Protein AF-A0A7S3U7L0-F1 (afdb_monomer_lite)

Foldseek 3Di:
DDDDDDDLDDDPVNLVLLQVVCVVVDPPPLVVSLVCQCPDPVCVVVVSSNPDDSVNSNVSNVVSVVVVVVVVVVVVVVVVVVVVVCVVVVVPDPDPPDDDDDDDDDDDD

Organism: NCBI:txid141414

InterPro domains:
  IPR009057 Homedomain-like superfamily [SSF46689] (4-80)
  IPR015195 SLIDE domain [PF09111] (6-71)

pLDDT: mean 83.86, std 19.61, range [44.56, 98.62]

Secondary structure (DSSP, 8-state):
---S---S---HHHHHHHHHHHHHH-TT-HHHHHHHHHH-GGGTT-HHHHT--HHHHHHHHHHHHHHHHHHHHHHHHHHHHHHHHHHHHHTT------PPPP-------

Sequence (109 aa):
GHGAGRGRQYSEENDRFLVCMTNQIGYDRWDELREEVRASWLFRFDWWFRTRTALELQRRVEFLSKLVEKEIDEQEATDEAESRKRRQSGAGRQTPSGRPPNAKRQRRQ

Radius of gyration: 30.44 Å; chains: 1; bounding box: 78×49×79 Å

Structure (mmCIF, N/CA/C/O backbone):
data_AF-A0A7S3U7L0-F1
#
_entry.id   AF-A0A7S3U7L0-F1
#
loop_
_atom_site.group_PDB
_atom_site.id
_atom_site.type_symbol
_atom_site.label_atom_id
_atom_site.label_alt_id
_atom_site.label_comp_id
_atom_site.label_asym_id
_atom_site.label_entity_id
_atom_site.label_seq_id
_atom_site.pdbx_PDB_ins_code
_atom_site.Cartn_x
_atom_site.Cartn_y
_atom_site.Cartn_z
_atom_site.occupancy
_atom_site.B_iso_or_equiv
_atom_site.auth_seq_id
_atom_site.auth_comp_id
_atom_site.auth_asym_id
_atom_site.auth_atom_id
_atom_site.pdbx_PDB_model_num
ATOM 1 N N . GLY A 1 1 ? 23.300 13.909 11.714 1.00 49.28 1 GLY A N 1
ATOM 2 C CA . GLY A 1 1 ? 23.649 12.495 11.515 1.00 49.28 1 GLY A CA 1
ATOM 3 C C . GLY A 1 1 ? 22.409 11.713 11.168 1.00 49.28 1 GLY A C 1
ATOM 4 O O . GLY A 1 1 ? 21.494 11.750 11.967 1.00 49.28 1 GLY A O 1
ATOM 5 N N . HIS A 1 2 ? 22.384 11.033 10.021 1.00 47.31 2 HIS A N 1
ATOM 6 C CA . HIS A 1 2 ? 21.398 10.010 9.649 1.00 47.31 2 HIS A CA 1
ATOM 7 C C . HIS A 1 2 ? 22.161 8.909 8.909 1.00 47.31 2 HIS A C 1
ATOM 9 O O . HIS A 1 2 ? 22.379 8.984 7.706 1.00 47.31 2 HIS A O 1
ATOM 15 N N . GLY A 1 3 ? 22.657 7.933 9.657 1.00 46.75 3 GLY A N 1
ATOM 16 C CA . GLY A 1 3 ? 23.417 6.822 9.106 1.00 46.75 3 GLY A CA 1
ATOM 17 C C . GLY A 1 3 ? 23.435 5.679 10.101 1.00 46.75 3 GLY A C 1
ATOM 18 O O . GLY A 1 3 ? 24.312 5.653 10.951 1.00 46.75 3 GLY A O 1
ATOM 19 N N . ALA A 1 4 ? 22.427 4.803 10.020 1.00 44.59 4 ALA A N 1
ATOM 20 C CA . ALA A 1 4 ? 22.466 3.403 10.458 1.00 44.59 4 ALA A CA 1
ATOM 21 C C . ALA A 1 4 ? 21.085 2.731 10.266 1.00 44.59 4 ALA A C 1
ATOM 23 O O . ALA A 1 4 ? 20.150 2.976 11.020 1.00 44.59 4 ALA A O 1
ATOM 24 N N . GLY A 1 5 ? 20.974 1.846 9.269 1.00 48.56 5 GLY A N 1
ATOM 25 C CA . GLY A 1 5 ? 20.437 0.500 9.508 1.00 48.56 5 GLY A CA 1
ATOM 26 C C . GLY A 1 5 ? 18.932 0.266 9.704 1.00 48.56 5 GLY A C 1
ATOM 27 O O . GLY A 1 5 ? 18.584 -0.549 10.551 1.00 48.56 5 GLY A O 1
ATOM 28 N N . ARG A 1 6 ? 18.036 0.836 8.888 1.00 58.00 6 ARG A N 1
ATOM 29 C CA . ARG A 1 6 ? 16.757 0.149 8.597 1.00 58.00 6 ARG A CA 1
ATOM 30 C C . ARG A 1 6 ? 16.805 -0.330 7.154 1.00 58.00 6 ARG A C 1
ATOM 32 O O . ARG A 1 6 ? 17.075 0.465 6.260 1.00 58.00 6 ARG A O 1
ATOM 39 N N . GLY A 1 7 ? 16.689 -1.642 6.956 1.00 58.44 7 GLY A N 1
ATOM 40 C CA . GLY A 1 7 ? 16.829 -2.282 5.650 1.00 58.44 7 GLY A CA 1
ATOM 41 C C . GLY A 1 7 ? 15.871 -1.711 4.605 1.00 58.44 7 GLY A C 1
ATOM 42 O O . GLY A 1 7 ? 14.941 -0.974 4.922 1.00 58.44 7 GLY A O 1
ATOM 43 N N . ARG A 1 8 ? 16.104 -2.066 3.340 1.00 74.12 8 ARG A N 1
ATOM 44 C CA . ARG A 1 8 ? 15.193 -1.732 2.242 1.00 74.12 8 ARG A CA 1
ATOM 45 C C . ARG A 1 8 ? 13.825 -2.365 2.520 1.00 74.12 8 ARG A C 1
ATOM 47 O O . ARG A 1 8 ? 13.695 -3.585 2.444 1.00 74.12 8 ARG A O 1
ATOM 54 N N . GLN A 1 9 ? 12.854 -1.542 2.895 1.00 87.31 9 GLN A N 1
ATOM 55 C CA . GLN A 1 9 ? 11.501 -1.935 3.280 1.00 87.31 9 GLN A CA 1
ATOM 56 C C . GLN A 1 9 ? 10.498 -0.949 2.683 1.00 87.31 9 GLN A C 1
ATOM 58 O O . GLN A 1 9 ? 10.869 0.180 2.358 1.00 87.31 9 GLN A O 1
ATOM 63 N N . TYR A 1 10 ? 9.235 -1.364 2.576 1.00 95.00 10 TYR A N 1
ATOM 64 C CA . TYR A 1 10 ? 8.156 -0.462 2.184 1.00 95.00 10 TYR A CA 1
ATOM 65 C C . TYR A 1 10 ? 8.014 0.643 3.237 1.00 95.00 10 TYR A C 1
ATOM 67 O O . TYR A 1 10 ? 7.902 0.368 4.433 1.00 95.00 10 TYR A O 1
ATOM 75 N N . SER A 1 11 ? 8.087 1.891 2.787 1.00 95.12 11 SER A N 1
ATOM 76 C CA . SER A 1 11 ? 7.744 3.061 3.588 1.00 95.12 11 SER A CA 1
ATOM 77 C C . SER A 1 11 ? 6.230 3.253 3.624 1.00 95.12 11 SER A C 1
ATOM 79 O O . SER A 1 11 ? 5.509 2.743 2.766 1.00 95.12 11 SER A O 1
ATOM 81 N N . GLU A 1 12 ? 5.745 4.064 4.562 1.00 95.50 12 GLU A N 1
ATOM 82 C CA . GLU A 1 12 ? 4.330 4.447 4.593 1.00 95.50 12 GLU A CA 1
ATOM 83 C C . GLU A 1 12 ? 3.871 5.104 3.286 1.00 95.50 12 GLU A C 1
ATOM 85 O O . GLU A 1 12 ? 2.725 4.951 2.879 1.00 95.50 12 GLU A O 1
ATOM 90 N N . GLU A 1 13 ? 4.754 5.844 2.610 1.00 96.44 13 GLU A N 1
ATOM 91 C CA . GLU A 1 13 ? 4.430 6.467 1.329 1.00 96.44 13 GLU A CA 1
ATOM 92 C C . GLU A 1 13 ? 4.248 5.425 0.222 1.00 96.44 13 GLU A C 1
ATOM 94 O O . GLU A 1 13 ? 3.319 5.541 -0.579 1.00 96.44 13 GLU A O 1
ATOM 99 N N . ASN A 1 14 ? 5.070 4.370 0.224 1.00 97.31 14 ASN A N 1
ATOM 100 C CA . ASN A 1 14 ? 4.869 3.238 -0.672 1.00 97.31 14 ASN A CA 1
ATOM 101 C C . ASN A 1 14 ? 3.530 2.545 -0.372 1.00 97.31 14 ASN A C 1
ATOM 103 O O . ASN A 1 14 ? 2.756 2.303 -1.292 1.00 97.31 14 ASN A O 1
ATOM 107 N N . ASP A 1 15 ? 3.235 2.267 0.899 1.00 97.81 15 ASP A N 1
ATOM 108 C CA . ASP A 1 15 ? 2.015 1.558 1.303 1.00 97.81 15 ASP A CA 1
ATOM 109 C C . ASP A 1 15 ? 0.744 2.345 0.948 1.00 97.81 15 ASP A C 1
ATOM 111 O O . ASP A 1 15 ? -0.179 1.787 0.349 1.00 97.81 15 ASP A O 1
ATOM 115 N N . ARG A 1 16 ? 0.721 3.658 1.227 1.00 97.75 16 ARG A N 1
ATOM 116 C CA . ARG A 1 16 ? -0.383 4.552 0.838 1.00 97.75 16 ARG A CA 1
ATOM 117 C C . ARG A 1 16 ? -0.622 4.519 -0.667 1.00 97.75 16 ARG A C 1
ATOM 119 O O . ARG A 1 16 ? -1.765 4.405 -1.104 1.00 97.75 16 ARG A O 1
ATOM 126 N N . PHE A 1 17 ? 0.447 4.598 -1.458 1.00 98.25 17 PHE A N 1
ATOM 127 C CA . PHE A 1 17 ? 0.328 4.529 -2.909 1.00 98.25 17 PHE A CA 1
ATOM 128 C C . PHE A 1 17 ? -0.240 3.186 -3.369 1.00 98.25 17 PHE A C 1
ATOM 130 O O . PHE A 1 17 ? -1.147 3.177 -4.193 1.00 98.25 17 PHE A O 1
ATOM 137 N N . LEU A 1 18 ? 0.245 2.063 -2.829 1.00 98.25 18 LEU A N 1
ATOM 138 C CA . LEU A 1 18 ? -0.219 0.734 -3.233 1.00 98.25 18 LEU A CA 1
ATOM 139 C C . LEU A 1 18 ? -1.711 0.531 -2.958 1.00 98.25 18 LEU A C 1
ATOM 141 O O . LEU A 1 18 ? -2.420 0.054 -3.843 1.00 98.25 18 LEU A O 1
ATOM 145 N N . VAL A 1 19 ? -2.200 0.914 -1.776 1.00 97.69 19 VAL A N 1
ATOM 146 C CA . VAL A 1 19 ? -3.623 0.776 -1.422 1.00 97.69 19 VAL A CA 1
ATOM 147 C C . VAL A 1 19 ? -4.492 1.670 -2.307 1.00 97.69 19 VAL A C 1
ATOM 149 O O . VAL A 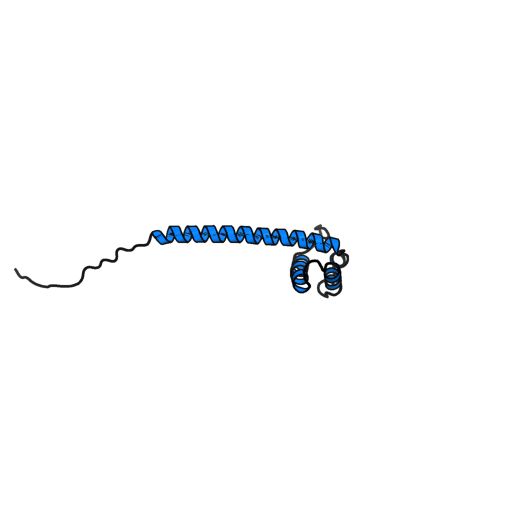1 19 ? -5.436 1.186 -2.934 1.00 97.69 19 VAL A O 1
ATOM 152 N N . CYS A 1 20 ? -4.148 2.956 -2.421 1.00 97.75 20 CYS A N 1
ATOM 153 C CA . CYS A 1 20 ? -4.919 3.905 -3.223 1.00 97.75 20 CYS A CA 1
ATOM 154 C C . CYS A 1 20 ? -4.928 3.532 -4.708 1.00 97.75 20 CYS A C 1
ATOM 156 O O . CYS A 1 20 ? -5.986 3.538 -5.336 1.00 97.75 20 CYS A O 1
ATOM 158 N N . MET A 1 21 ? -3.766 3.181 -5.266 1.00 98.38 21 MET A N 1
ATOM 159 C CA . MET A 1 21 ? -3.649 2.855 -6.683 1.00 98.38 21 MET A CA 1
ATOM 160 C C . MET A 1 21 ? -4.360 1.544 -7.012 1.00 98.38 21 MET A C 1
ATOM 162 O O . MET A 1 21 ? -5.082 1.499 -8.000 1.00 98.38 21 MET A O 1
ATOM 166 N N . THR A 1 22 ? -4.254 0.513 -6.162 1.00 98.25 22 THR A N 1
ATOM 167 C CA . THR A 1 22 ? -5.004 -0.746 -6.354 1.00 98.25 22 THR A CA 1
ATOM 168 C C . THR A 1 22 ? -6.512 -0.493 -6.382 1.00 98.25 22 THR A C 1
ATOM 170 O O . THR A 1 22 ? -7.209 -1.028 -7.240 1.00 98.25 22 THR A O 1
ATOM 173 N N . ASN A 1 23 ? -7.024 0.363 -5.491 1.00 97.19 23 ASN A N 1
ATOM 174 C CA . ASN A 1 23 ? -8.438 0.743 -5.496 1.00 97.19 23 ASN A CA 1
ATOM 175 C C . ASN A 1 23 ? -8.834 1.528 -6.760 1.00 97.19 23 ASN A C 1
ATOM 177 O O . ASN A 1 23 ? -9.935 1.356 -7.272 1.00 97.19 23 ASN A O 1
ATOM 181 N N . GLN A 1 24 ? -7.942 2.379 -7.271 1.00 97.69 24 GLN A N 1
ATOM 182 C CA . GLN A 1 24 ? -8.192 3.175 -8.470 1.00 97.69 24 GLN A CA 1
ATOM 183 C C . GLN A 1 24 ? -8.224 2.325 -9.746 1.00 97.69 24 GLN A C 1
ATOM 185 O O . GLN A 1 24 ? -9.109 2.512 -10.579 1.00 97.69 24 GLN A O 1
ATOM 190 N N . ILE A 1 25 ? -7.260 1.419 -9.921 1.00 98.00 25 ILE A N 1
ATOM 191 C CA . ILE A 1 25 ? -7.158 0.607 -11.138 1.00 98.00 25 ILE A CA 1
ATOM 192 C C . ILE A 1 25 ? -8.065 -0.629 -11.106 1.00 98.00 25 ILE A C 1
ATOM 194 O O . ILE A 1 25 ? -8.463 -1.114 -12.165 1.00 98.00 25 ILE A O 1
ATOM 198 N N . GLY A 1 26 ? -8.402 -1.121 -9.912 1.00 97.12 26 GLY A N 1
ATOM 199 C CA . GLY A 1 26 ? -9.156 -2.348 -9.682 1.00 97.12 26 GLY A CA 1
ATOM 200 C C . GLY A 1 26 ? -8.284 -3.489 -9.151 1.00 97.12 26 GLY A C 1
ATOM 201 O O . GLY A 1 26 ? -7.097 -3.603 -9.463 1.00 97.12 26 GLY A O 1
ATOM 202 N N . TYR A 1 27 ? -8.894 -4.354 -8.340 1.00 95.44 27 TYR A N 1
ATOM 203 C 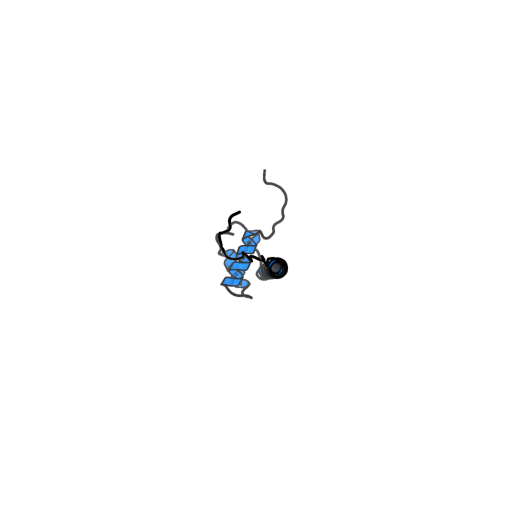CA . TYR A 1 27 ? -8.223 -5.517 -7.759 1.00 95.44 27 TYR A CA 1
ATOM 204 C C . TYR A 1 27 ? -7.748 -6.503 -8.842 1.00 95.44 27 TYR A C 1
ATOM 206 O O . TYR A 1 27 ? -8.321 -6.571 -9.927 1.00 95.44 27 TYR A O 1
ATOM 214 N N . ASP A 1 28 ? -6.706 -7.274 -8.531 1.00 96.94 28 ASP A N 1
ATOM 215 C CA . ASP A 1 28 ? -6.077 -8.276 -9.408 1.00 96.94 28 ASP A CA 1
ATOM 216 C C . ASP A 1 28 ? -5.329 -7.732 -10.646 1.00 96.94 28 ASP A C 1
ATOM 218 O O . ASP A 1 28 ? -4.833 -8.482 -11.484 1.00 96.94 28 ASP A O 1
ATOM 222 N N . ARG A 1 29 ? -5.160 -6.408 -10.755 1.00 98.06 29 ARG A N 1
ATOM 223 C CA . ARG A 1 29 ? -4.417 -5.754 -11.851 1.00 98.06 29 ARG A CA 1
ATOM 224 C C . ARG A 1 29 ? -2.956 -5.469 -11.485 1.00 98.06 29 ARG A C 1
ATOM 226 O O . ARG A 1 29 ? -2.462 -4.352 -11.616 1.00 98.06 29 ARG A O 1
ATOM 233 N N . TRP A 1 30 ? -2.244 -6.488 -11.008 1.00 98.31 30 TRP A N 1
ATOM 234 C CA . TRP A 1 30 ? -0.907 -6.339 -10.407 1.00 98.31 30 TRP A CA 1
ATOM 235 C C . TRP A 1 30 ? 0.188 -5.889 -11.380 1.00 98.31 30 TRP A C 1
ATOM 237 O O . TRP A 1 30 ? 1.101 -5.159 -10.986 1.00 98.31 30 TRP A O 1
ATOM 247 N N . ASP A 1 31 ? 0.113 -6.310 -12.644 1.00 98.31 31 ASP A N 1
ATOM 248 C CA . ASP A 1 31 ? 1.061 -5.859 -13.667 1.00 98.31 31 ASP A CA 1
ATOM 249 C C . ASP A 1 31 ? 0.884 -4.372 -13.978 1.00 98.31 31 ASP A C 1
ATOM 251 O O . ASP A 1 31 ? 1.872 -3.653 -14.098 1.00 98.31 31 ASP A O 1
ATOM 255 N N . GLU A 1 32 ? -0.354 -3.878 -14.021 1.00 98.50 32 GLU A N 1
ATOM 256 C CA . GLU A 1 32 ? -0.596 -2.448 -14.204 1.00 98.50 32 GLU A CA 1
ATOM 257 C C . GLU A 1 32 ? -0.191 -1.651 -12.957 1.00 98.50 32 GLU A C 1
ATOM 259 O O . GLU A 1 32 ? 0.481 -0.632 -13.088 1.00 98.50 32 GLU A O 1
ATOM 264 N N . LEU A 1 33 ? -0.472 -2.153 -11.746 1.00 98.62 33 LEU A N 1
ATOM 265 C CA . LEU A 1 33 ? 0.012 -1.537 -10.503 1.00 98.62 33 LEU A CA 1
ATOM 266 C C . LEU A 1 33 ? 1.534 -1.343 -10.521 1.00 98.62 33 LEU A C 1
ATOM 268 O O . LEU A 1 33 ? 2.055 -0.311 -10.093 1.00 98.62 33 LEU A O 1
ATOM 272 N N . ARG A 1 34 ? 2.265 -2.341 -11.024 1.00 98.38 34 ARG A N 1
ATOM 273 C CA . ARG A 1 34 ? 3.720 -2.278 -11.167 1.00 98.38 34 ARG A CA 1
ATOM 274 C C . ARG A 1 34 ? 4.153 -1.206 -12.169 1.00 98.38 34 ARG A C 1
ATOM 276 O O . ARG A 1 34 ? 5.152 -0.528 -11.918 1.00 98.38 34 ARG A O 1
ATOM 283 N N . GLU A 1 35 ? 3.445 -1.052 -13.282 1.00 98.31 35 GLU A N 1
ATOM 284 C CA . GLU A 1 35 ? 3.736 0.010 -14.248 1.00 98.31 35 GLU A CA 1
ATOM 285 C C . GLU A 1 35 ? 3.437 1.402 -13.670 1.00 98.31 35 GLU A C 1
ATOM 287 O O . GLU A 1 35 ? 4.271 2.298 -13.803 1.00 98.31 35 GLU A O 1
ATOM 292 N N . GLU A 1 36 ? 2.362 1.564 -12.896 1.00 98.38 36 GLU A N 1
ATOM 293 C CA . GLU A 1 36 ? 2.062 2.809 -12.170 1.00 98.38 36 GLU A CA 1
ATOM 294 C C . GLU A 1 36 ? 3.161 3.175 -11.155 1.00 98.38 36 GLU A C 1
ATOM 296 O O . GLU A 1 36 ? 3.613 4.324 -11.090 1.00 98.38 36 GLU A O 1
ATOM 301 N N . VAL A 1 37 ? 3.689 2.192 -10.413 1.00 97.88 37 VAL A N 1
ATOM 302 C CA . VAL A 1 37 ? 4.847 2.394 -9.518 1.00 97.88 37 VAL A CA 1
ATOM 303 C C . VAL A 1 37 ? 6.070 2.912 -10.289 1.00 97.88 37 VAL A C 1
ATOM 305 O O . VAL A 1 37 ? 6.810 3.769 -9.796 1.00 97.88 37 VAL A O 1
ATOM 308 N N . ARG A 1 38 ? 6.305 2.411 -11.507 1.00 97.06 38 ARG A N 1
ATOM 309 C CA . ARG A 1 38 ? 7.444 2.805 -12.354 1.00 97.06 38 ARG A CA 1
ATOM 310 C C . ARG A 1 38 ? 7.253 4.164 -13.016 1.00 97.06 38 ARG A C 1
ATOM 312 O O . ARG A 1 38 ? 8.244 4.886 -13.185 1.00 97.06 38 ARG A O 1
ATOM 319 N N . ALA A 1 39 ? 6.024 4.502 -13.387 1.00 97.31 39 ALA A N 1
ATOM 320 C CA . ALA A 1 39 ? 5.672 5.768 -14.015 1.00 97.31 39 ALA A CA 1
ATOM 321 C C . ALA A 1 39 ? 5.643 6.928 -13.006 1.00 97.31 39 ALA A C 1
ATOM 323 O O . ALA A 1 39 ? 5.970 8.063 -13.354 1.00 97.31 39 ALA A O 1
ATOM 324 N N . 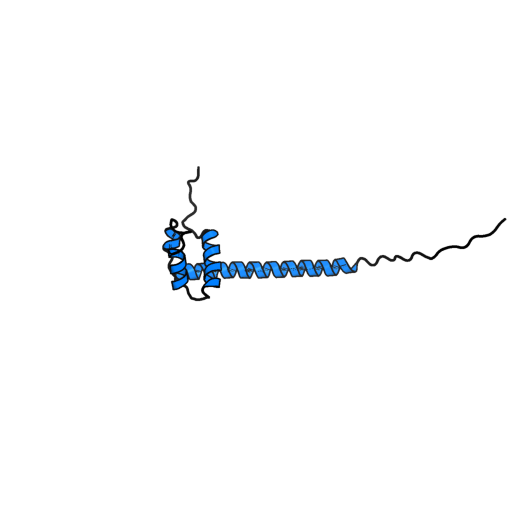SER A 1 40 ? 5.313 6.648 -11.742 1.00 96.06 40 SER A N 1
ATOM 325 C CA . SER A 1 40 ? 5.189 7.669 -10.703 1.00 96.06 40 SER A CA 1
ATOM 326 C C . SER A 1 40 ? 6.502 8.415 -10.427 1.00 96.06 40 SER A C 1
ATOM 328 O O . SER A 1 40 ? 7.527 7.842 -10.036 1.00 96.06 40 SER A O 1
ATOM 330 N N . TRP A 1 41 ? 6.450 9.744 -10.556 1.00 95.06 41 TRP A N 1
ATOM 331 C CA . TRP A 1 41 ? 7.568 10.641 -10.250 1.00 95.06 41 TRP A CA 1
ATOM 332 C C . TRP A 1 41 ? 7.943 10.658 -8.760 1.00 95.06 41 TRP A C 1
ATOM 334 O O . TRP A 1 41 ? 9.078 11.008 -8.413 1.00 95.06 41 TRP A O 1
ATOM 344 N N . LEU A 1 42 ? 7.009 10.259 -7.888 1.00 95.00 42 LEU A N 1
ATOM 345 C CA . LEU A 1 42 ? 7.209 10.178 -6.441 1.00 95.00 42 LEU A CA 1
ATOM 346 C C . LEU A 1 42 ? 8.338 9.203 -6.093 1.00 95.00 42 LEU A C 1
ATOM 348 O O . LEU A 1 42 ? 9.181 9.489 -5.249 1.00 95.00 42 LEU A O 1
ATOM 352 N N . PHE A 1 43 ? 8.424 8.100 -6.838 1.00 95.38 43 PHE A N 1
ATOM 353 C CA . PHE A 1 43 ? 9.365 7.015 -6.577 1.00 95.38 43 PHE A CA 1
ATOM 354 C C . PHE A 1 43 ? 10.566 7.011 -7.519 1.00 95.38 43 PHE A C 1
ATOM 356 O O . PHE A 1 43 ? 11.298 6.028 -7.567 1.00 95.38 43 PHE A O 1
ATOM 363 N N . ARG A 1 44 ? 10.817 8.091 -8.276 1.00 93.69 44 ARG A N 1
ATOM 364 C CA . ARG A 1 44 ? 11.883 8.136 -9.302 1.00 93.69 44 ARG A CA 1
ATOM 365 C C . ARG A 1 44 ? 13.284 7.795 -8.773 1.00 93.69 44 ARG A C 1
ATOM 367 O O . ARG A 1 44 ? 14.113 7.301 -9.528 1.00 93.69 44 ARG A O 1
ATOM 374 N N . PHE A 1 45 ? 13.542 8.069 -7.493 1.00 93.75 45 PHE A N 1
ATOM 375 C CA . PHE A 1 45 ? 14.816 7.787 -6.824 1.00 93.75 45 PHE A CA 1
ATOM 376 C C . PHE A 1 45 ? 14.744 6.589 -5.871 1.00 93.75 45 PHE A C 1
ATOM 378 O O . PHE A 1 45 ? 15.775 6.142 -5.371 1.00 93.75 45 PHE A O 1
ATOM 385 N N . ASP A 1 46 ? 13.550 6.041 -5.646 1.00 93.62 46 ASP A N 1
ATOM 386 C CA . ASP A 1 46 ? 13.351 4.832 -4.853 1.00 93.62 46 ASP A CA 1
ATOM 387 C C . ASP A 1 46 ? 13.520 3.595 -5.745 1.00 93.62 46 ASP A C 1
ATOM 389 O O . ASP A 1 46 ? 12.572 2.924 -6.161 1.00 93.62 46 ASP A O 1
ATOM 393 N N . TRP A 1 47 ? 14.777 3.301 -6.080 1.00 92.19 47 TRP A N 1
ATOM 394 C CA . TRP A 1 47 ? 15.127 2.157 -6.923 1.00 92.19 47 TRP A CA 1
ATOM 395 C C . TRP A 1 47 ? 14.658 0.822 -6.341 1.00 92.19 47 TRP A C 1
ATOM 397 O O . TRP A 1 47 ? 14.332 -0.099 -7.089 1.00 92.19 47 TRP A O 1
ATOM 407 N N . TRP A 1 48 ? 14.603 0.692 -5.015 1.00 93.94 48 TRP A N 1
ATOM 408 C CA . TRP A 1 48 ? 14.157 -0.550 -4.396 1.00 93.94 48 TRP A CA 1
ATOM 409 C C . TRP A 1 48 ? 12.667 -0.792 -4.639 1.00 93.94 48 TRP A C 1
ATOM 411 O O . TRP A 1 48 ? 12.291 -1.890 -5.062 1.00 93.94 48 TRP A O 1
ATOM 421 N N . PHE A 1 49 ? 11.837 0.234 -4.460 1.00 95.94 49 PHE A N 1
ATOM 422 C CA . PHE A 1 49 ? 10.409 0.133 -4.736 1.00 95.94 49 PHE A CA 1
ATOM 423 C C . PHE A 1 49 ? 10.125 -0.047 -6.236 1.00 95.94 49 PHE A C 1
ATOM 425 O O . PHE A 1 49 ? 9.343 -0.915 -6.620 1.00 95.94 49 PHE A O 1
ATOM 432 N N . ARG A 1 50 ? 10.862 0.652 -7.114 1.00 94.75 50 ARG A N 1
ATOM 433 C CA . ARG A 1 50 ? 10.744 0.500 -8.583 1.00 94.75 50 ARG A CA 1
ATOM 434 C C . ARG A 1 50 ? 11.094 -0.901 -9.107 1.00 94.75 50 ARG A C 1
ATOM 436 O O . ARG A 1 50 ? 10.698 -1.255 -10.219 1.00 94.75 50 ARG A O 1
ATOM 443 N N . THR A 1 51 ? 11.871 -1.682 -8.352 1.00 95.62 51 THR A N 1
ATOM 444 C CA . THR A 1 51 ? 12.281 -3.046 -8.744 1.00 95.62 51 THR A CA 1
ATOM 445 C C . THR A 1 51 ? 11.344 -4.137 -8.241 1.00 95.62 51 THR A C 1
ATOM 447 O O . THR A 1 51 ? 11.565 -5.299 -8.582 1.00 95.62 51 THR A O 1
ATOM 450 N N . ARG A 1 52 ? 10.307 -3.803 -7.460 1.00 97.44 52 ARG A N 1
ATOM 451 C CA . ARG A 1 52 ? 9.324 -4.797 -7.019 1.00 97.44 52 ARG A CA 1
ATOM 452 C C . ARG A 1 52 ? 8.634 -5.442 -8.226 1.00 97.44 52 ARG A C 1
ATOM 454 O O . ARG A 1 52 ? 8.343 -4.803 -9.241 1.00 97.44 52 ARG A O 1
ATOM 461 N N . THR A 1 53 ? 8.410 -6.742 -8.122 1.00 98.25 53 THR A N 1
ATOM 462 C CA . THR A 1 53 ? 7.624 -7.527 -9.079 1.00 98.25 53 THR A CA 1
ATOM 463 C C . THR A 1 53 ? 6.135 -7.424 -8.759 1.00 98.25 53 THR A C 1
ATOM 465 O O . THR A 1 53 ? 5.766 -7.114 -7.628 1.00 98.25 53 THR A O 1
ATOM 468 N N . ALA A 1 54 ? 5.274 -7.729 -9.734 1.00 98.12 54 ALA A N 1
ATOM 469 C CA . ALA A 1 54 ? 3.822 -7.728 -9.543 1.00 98.12 54 ALA A CA 1
ATOM 470 C C . ALA A 1 54 ? 3.400 -8.599 -8.342 1.00 98.12 54 ALA A C 1
ATOM 472 O O . ALA A 1 54 ? 2.650 -8.148 -7.485 1.00 98.12 54 ALA A O 1
ATOM 473 N N . LEU A 1 55 ? 3.989 -9.793 -8.204 1.00 98.25 55 LEU A N 1
ATOM 474 C CA . LEU A 1 55 ? 3.720 -10.708 -7.091 1.00 98.25 55 LEU A CA 1
ATOM 475 C C . LEU A 1 55 ? 4.189 -10.168 -5.727 1.00 98.25 55 LEU A C 1
ATOM 477 O O . LEU A 1 55 ? 3.543 -10.393 -4.706 1.00 98.25 55 LEU A O 1
ATOM 481 N N . GLU A 1 56 ? 5.321 -9.462 -5.669 1.00 97.94 56 GLU A N 1
ATOM 482 C CA . GLU A 1 56 ? 5.781 -8.832 -4.422 1.00 97.94 56 GLU A CA 1
ATOM 483 C C . GLU A 1 56 ? 4.879 -7.668 -4.000 1.00 97.94 56 GLU A C 1
ATOM 485 O O . GLU A 1 56 ? 4.661 -7.478 -2.801 1.00 97.94 56 GLU A O 1
ATOM 490 N N . LEU A 1 57 ? 4.365 -6.903 -4.969 1.00 98.25 57 LEU A N 1
ATOM 491 C CA . LEU A 1 57 ? 3.399 -5.835 -4.722 1.00 98.25 57 LEU A CA 1
ATOM 492 C C . LEU A 1 57 ? 2.054 -6.409 -4.276 1.00 98.25 57 LEU A C 1
ATOM 494 O O . LEU A 1 57 ? 1.528 -5.956 -3.264 1.00 98.25 57 LEU A O 1
ATOM 498 N N . GLN A 1 58 ? 1.562 -7.458 -4.943 1.00 98.44 58 GLN A N 1
ATOM 499 C CA . GLN A 1 58 ? 0.364 -8.199 -4.542 1.00 98.44 58 GLN A CA 1
ATOM 500 C C . GLN A 1 58 ? 0.453 -8.638 -3.076 1.00 98.44 58 GLN A C 1
ATOM 502 O O . GLN A 1 58 ? -0.397 -8.276 -2.270 1.00 98.44 58 GLN A O 1
ATOM 507 N N . ARG A 1 59 ? 1.519 -9.355 -2.694 1.00 98.38 59 ARG A N 1
ATOM 508 C CA . ARG A 1 59 ? 1.705 -9.824 -1.308 1.00 98.38 59 ARG A CA 1
ATOM 509 C C . ARG A 1 59 ? 1.732 -8.677 -0.303 1.00 98.38 59 ARG A C 1
ATOM 511 O O . ARG A 1 59 ? 1.280 -8.837 0.830 1.00 98.38 59 ARG A O 1
ATOM 518 N N . ARG A 1 60 ? 2.297 -7.526 -0.689 1.00 98.12 60 ARG A N 1
ATOM 519 C CA . ARG A 1 60 ? 2.303 -6.341 0.171 1.00 98.12 60 ARG A CA 1
ATOM 520 C C . ARG A 1 60 ? 0.896 -5.778 0.327 1.00 98.12 60 ARG A C 1
ATOM 522 O O . ARG A 1 60 ? 0.506 -5.519 1.457 1.00 98.12 60 ARG A O 1
ATOM 529 N N . VAL A 1 61 ? 0.139 -5.648 -0.761 1.00 98.25 61 VAL A N 1
ATOM 530 C CA . VAL A 1 61 ? -1.262 -5.204 -0.727 1.00 98.25 61 VAL A CA 1
ATOM 531 C C . VAL A 1 61 ? -2.112 -6.149 0.121 1.00 98.25 61 VAL A C 1
ATOM 533 O O . VAL A 1 61 ? -2.798 -5.672 1.010 1.00 98.25 61 VAL A O 1
ATOM 536 N N . GLU A 1 62 ? -1.999 -7.469 -0.046 1.00 98.00 62 GLU A N 1
ATOM 537 C CA . GLU A 1 62 ? -2.726 -8.456 0.774 1.00 98.00 62 GLU A CA 1
ATOM 538 C C . GLU A 1 62 ? -2.418 -8.327 2.273 1.00 98.00 62 GLU A C 1
ATOM 540 O O . GLU A 1 62 ? -3.298 -8.491 3.118 1.00 98.00 62 GLU A O 1
ATOM 545 N N . PHE A 1 63 ? -1.163 -8.036 2.623 1.00 98.06 63 PHE A N 1
ATOM 546 C CA . PHE A 1 63 ? -0.789 -7.754 4.006 1.00 98.06 63 PHE A CA 1
ATOM 547 C C . PHE A 1 63 ? -1.428 -6.453 4.511 1.00 98.06 63 PHE A C 1
ATOM 549 O O . PHE A 1 63 ? -1.959 -6.436 5.619 1.00 98.06 63 PHE A O 1
ATOM 556 N N . LEU A 1 64 ? -1.404 -5.386 3.707 1.00 97.75 64 LEU A N 1
ATOM 557 C CA . LEU A 1 64 ? -2.011 -4.099 4.057 1.00 97.75 64 LEU A CA 1
ATOM 558 C C . LEU A 1 64 ? -3.533 -4.213 4.207 1.00 97.75 64 LEU A C 1
ATOM 560 O O . LEU A 1 64 ? -4.073 -3.682 5.170 1.00 97.75 64 LEU A O 1
ATOM 564 N N . SER A 1 65 ? -4.209 -4.960 3.330 1.00 96.44 65 SER A N 1
ATOM 565 C CA . SER A 1 65 ? -5.647 -5.231 3.428 1.00 96.44 65 SER A CA 1
ATOM 566 C C . SER A 1 65 ? -6.013 -5.844 4.777 1.00 96.44 65 SER A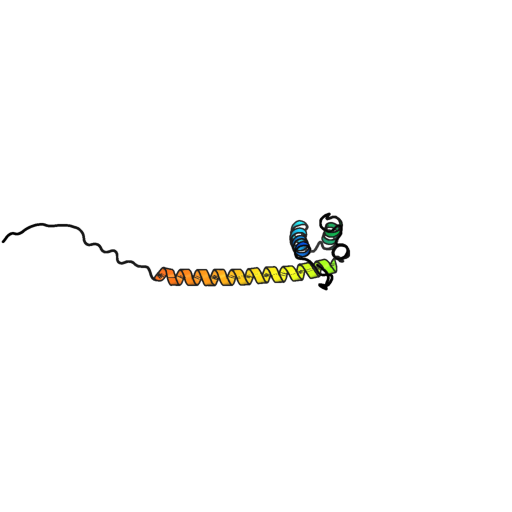 C 1
ATOM 568 O O . SER A 1 65 ? -6.912 -5.342 5.438 1.00 96.44 65 SER A O 1
ATOM 570 N N . LYS A 1 66 ? -5.255 -6.841 5.250 1.00 97.50 66 LYS A N 1
ATOM 571 C CA . LYS A 1 66 ? -5.491 -7.466 6.564 1.00 97.50 66 LYS A CA 1
ATOM 572 C C . LYS A 1 66 ? -5.301 -6.504 7.734 1.00 97.50 66 LYS A C 1
ATOM 574 O O . LYS A 1 66 ? -5.980 -6.643 8.747 1.00 97.50 66 LYS A O 1
ATOM 579 N N . LEU A 1 67 ? -4.351 -5.571 7.632 1.00 96.88 67 LEU A N 1
ATOM 580 C CA . LEU A 1 67 ? -4.171 -4.547 8.664 1.00 96.88 67 LEU A CA 1
ATOM 581 C C . LEU A 1 67 ? -5.372 -3.603 8.700 1.00 96.88 67 LEU A C 1
ATOM 583 O O . LEU A 1 67 ? -5.905 -3.364 9.775 1.00 96.88 67 LEU A O 1
ATOM 587 N N . VAL A 1 68 ? -5.828 -3.144 7.533 1.00 95.50 68 VAL A N 1
ATOM 588 C CA . VAL A 1 68 ? -7.003 -2.270 7.414 1.00 95.50 68 VAL A CA 1
ATOM 589 C C . VAL A 1 68 ? -8.270 -2.970 7.910 1.00 95.50 68 VAL A C 1
ATOM 591 O O . VAL A 1 68 ? -9.016 -2.385 8.683 1.00 95.50 68 VAL A O 1
ATOM 594 N N . GLU A 1 69 ? -8.502 -4.225 7.518 1.00 95.94 69 GLU A N 1
ATOM 595 C CA . GLU A 1 69 ? -9.640 -5.031 7.990 1.00 95.94 69 GLU A CA 1
ATOM 596 C C . GLU A 1 69 ? -9.647 -5.141 9.517 1.00 95.94 69 GLU A C 1
ATOM 598 O O . GLU A 1 69 ? -10.656 -4.876 10.162 1.00 95.94 69 GLU A O 1
ATOM 603 N N . LYS A 1 70 ? -8.489 -5.444 10.109 1.00 96.12 70 LYS A N 1
ATOM 604 C CA . LYS A 1 70 ? -8.354 -5.532 11.562 1.00 96.12 70 LYS A CA 1
ATOM 605 C C . LYS A 1 70 ? -8.595 -4.185 12.256 1.00 96.12 70 LYS A C 1
ATOM 607 O O . LYS A 1 70 ? -9.224 -4.154 13.310 1.00 96.12 70 LYS A O 1
ATOM 612 N N . GLU A 1 71 ? -8.092 -3.087 11.691 1.00 94.88 71 GLU A N 1
ATOM 613 C CA . GLU A 1 71 ? -8.328 -1.736 12.218 1.00 94.88 71 GLU A CA 1
ATOM 614 C C . GLU A 1 71 ? -9.818 -1.364 12.179 1.00 94.88 71 GLU A C 1
ATOM 616 O O . GLU A 1 71 ? -10.314 -0.741 13.118 1.00 94.88 71 GLU A O 1
ATOM 621 N N . ILE A 1 72 ? -10.546 -1.786 11.139 1.00 94.75 72 ILE A N 1
ATOM 622 C CA . ILE A 1 72 ? -12.001 -1.605 11.037 1.00 94.75 72 ILE A CA 1
ATOM 623 C C . ILE A 1 72 ? -12.718 -2.396 12.138 1.00 94.75 72 ILE A C 1
ATOM 625 O O . ILE A 1 72 ? -13.497 -1.805 12.883 1.00 94.75 72 ILE A O 1
ATOM 629 N N . ASP A 1 73 ? -12.409 -3.686 12.306 1.00 95.25 73 ASP A N 1
ATOM 630 C CA . ASP A 1 73 ? -13.032 -4.537 13.333 1.00 95.25 73 ASP A CA 1
ATOM 631 C C . ASP A 1 73 ? -12.820 -3.982 14.760 1.00 95.25 73 ASP A C 1
ATOM 633 O O . ASP A 1 73 ? -13.732 -3.968 15.594 1.00 95.25 73 ASP A O 1
ATOM 637 N N . GLU A 1 74 ? -11.607 -3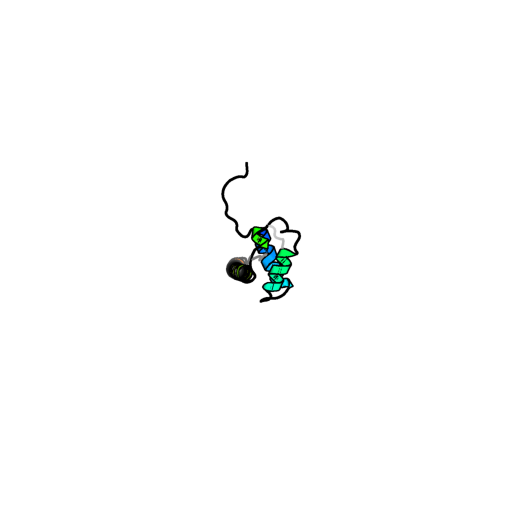.503 15.062 1.00 94.56 74 GLU A N 1
ATOM 638 C CA . GLU A 1 74 ? -11.272 -2.901 16.361 1.00 94.56 74 GLU A CA 1
ATOM 639 C C . GLU A 1 74 ? -12.020 -1.578 16.598 1.00 94.56 74 GLU A C 1
ATOM 641 O O . GLU A 1 74 ? -12.470 -1.302 17.721 1.00 94.56 74 GLU A O 1
ATOM 646 N N . GLN A 1 75 ? -12.187 -0.772 15.547 1.00 93.69 75 GLN A N 1
ATOM 647 C CA . GLN A 1 75 ? -12.955 0.468 15.608 1.00 93.69 75 GLN A CA 1
ATOM 648 C C . GLN A 1 75 ? -14.444 0.185 15.840 1.00 93.69 75 GLN A C 1
ATOM 650 O O . GLN A 1 75 ? -15.041 0.786 16.735 1.00 93.69 75 GLN A O 1
ATOM 655 N N . GLU A 1 76 ? -15.028 -0.773 15.116 1.00 94.00 76 GLU A N 1
ATOM 656 C CA . GLU A 1 76 ? -16.428 -1.177 15.285 1.00 94.00 76 GLU A CA 1
ATOM 657 C C . GLU A 1 76 ? -16.706 -1.681 16.709 1.00 94.00 76 GLU A C 1
ATOM 659 O O . GLU A 1 76 ? -17.676 -1.261 17.347 1.00 94.00 76 GLU A O 1
ATOM 664 N N . ALA A 1 77 ? -15.818 -2.509 17.272 1.00 92.56 77 ALA A N 1
ATOM 665 C CA . ALA A 1 77 ? -15.947 -2.992 18.647 1.00 92.56 77 ALA A CA 1
ATOM 666 C C . ALA A 1 77 ? -15.892 -1.853 19.686 1.00 92.56 77 ALA A C 1
ATOM 668 O O . ALA A 1 77 ? -16.621 -1.870 20.688 1.00 92.56 77 ALA A O 1
ATOM 669 N N . THR A 1 78 ? -15.040 -0.854 19.448 1.00 93.12 78 THR A N 1
ATOM 670 C CA . THR A 1 78 ? -14.908 0.325 20.314 1.00 93.12 78 THR A CA 1
ATOM 671 C C . THR A 1 78 ? -16.164 1.191 20.256 1.00 93.12 78 THR A C 1
ATOM 673 O O . THR A 1 78 ? -16.711 1.563 21.301 1.00 93.12 78 THR A O 1
ATOM 676 N N . ASP A 1 79 ? -16.673 1.450 19.052 1.00 92.19 79 ASP A N 1
ATOM 677 C CA . ASP A 1 79 ? -17.888 2.233 18.829 1.00 92.19 79 ASP A CA 1
ATOM 678 C C . ASP A 1 79 ? -19.113 1.547 19.455 1.00 92.19 79 ASP A C 1
ATOM 680 O O . ASP A 1 79 ? -19.948 2.193 20.105 1.00 92.19 79 ASP A O 1
ATOM 684 N N . GLU A 1 80 ? -19.197 0.217 19.358 1.00 92.06 80 GLU A N 1
ATOM 685 C CA . GLU A 1 80 ? -20.221 -0.562 20.046 1.00 92.06 80 GLU A CA 1
ATOM 686 C C . GLU A 1 80 ? -20.134 -0.424 21.570 1.00 92.06 80 GLU A C 1
ATOM 688 O O . GLU A 1 80 ? -21.160 -0.203 22.227 1.00 92.06 80 GLU A O 1
ATOM 693 N N . ALA A 1 81 ? -18.940 -0.541 22.155 1.00 90.81 81 ALA A N 1
ATOM 694 C CA . ALA A 1 81 ? -18.743 -0.432 23.599 1.00 90.81 81 ALA A CA 1
ATOM 695 C C . ALA A 1 81 ? -19.125 0.962 24.126 1.00 90.81 81 ALA A C 1
ATOM 697 O O . ALA A 1 81 ? -19.854 1.079 25.122 1.00 90.81 81 ALA A O 1
ATOM 698 N N . GLU A 1 82 ? -18.712 2.018 23.423 1.00 90.50 82 GLU A N 1
ATOM 699 C CA . GLU A 1 82 ? -19.073 3.402 23.734 1.00 90.50 82 GLU A CA 1
ATOM 700 C C . GLU A 1 82 ? -20.589 3.626 23.605 1.00 90.50 82 GLU A C 1
ATOM 702 O O . GLU A 1 82 ? -21.219 4.215 24.494 1.00 90.50 82 GLU A O 1
ATOM 707 N N . SER A 1 83 ? -21.228 3.070 22.568 1.00 89.94 83 SER A N 1
ATOM 708 C CA . SER A 1 83 ? -22.685 3.148 22.405 1.00 89.94 83 SER A CA 1
ATOM 709 C C . SER A 1 83 ? -23.438 2.469 23.563 1.00 89.94 83 SER A C 1
ATOM 711 O O . SER A 1 83 ? -24.409 3.027 24.089 1.00 89.94 83 SER A O 1
ATOM 713 N N . ARG A 1 84 ? -22.970 1.301 24.034 1.00 87.62 84 ARG A N 1
ATOM 714 C CA . ARG A 1 84 ? -23.554 0.566 25.173 1.00 87.62 84 ARG A CA 1
ATOM 715 C C . ARG A 1 84 ? -23.393 1.346 26.478 1.00 87.62 84 ARG A C 1
ATOM 717 O O . ARG A 1 84 ? -24.363 1.485 27.229 1.00 87.62 84 ARG A O 1
ATOM 724 N N . LYS A 1 85 ? -22.216 1.931 26.718 1.00 86.25 85 LYS A N 1
ATOM 725 C CA . LYS A 1 85 ? -21.942 2.783 27.886 1.00 86.25 85 LYS A CA 1
ATOM 726 C C . LYS A 1 85 ? -22.812 4.041 27.889 1.00 86.25 85 LYS A C 1
ATOM 728 O O . LYS A 1 85 ? -23.345 4.426 28.936 1.00 86.25 85 LYS A O 1
ATOM 733 N N . ARG A 1 86 ? -23.038 4.659 26.725 1.00 83.00 86 ARG A N 1
ATOM 734 C CA . ARG A 1 86 ? -23.933 5.819 26.578 1.00 83.00 86 ARG A CA 1
ATOM 735 C C . ARG A 1 86 ? -25.399 5.460 26.837 1.00 83.00 86 ARG A C 1
ATOM 737 O O . ARG A 1 86 ? -26.112 6.230 27.478 1.00 83.00 86 ARG A O 1
ATOM 744 N N . ARG A 1 87 ? -25.846 4.269 26.420 1.00 81.00 87 ARG A N 1
ATOM 745 C CA . ARG A 1 87 ? -27.197 3.755 26.728 1.00 81.00 87 ARG A CA 1
ATOM 746 C C . ARG A 1 87 ? -27.387 3.461 28.221 1.00 81.00 87 ARG A C 1
ATOM 748 O O . ARG A 1 87 ? -28.438 3.792 28.760 1.00 81.00 87 ARG A O 1
ATOM 755 N N . GLN A 1 88 ? -26.380 2.912 28.904 1.00 75.94 88 GLN A N 1
ATOM 756 C CA . GLN A 1 88 ? -26.441 2.670 30.354 1.00 75.94 88 GLN A CA 1
ATOM 757 C C . GLN A 1 88 ? -26.382 3.960 31.187 1.00 75.94 88 GLN A C 1
ATOM 759 O O . GLN A 1 88 ? -27.114 4.091 32.164 1.00 75.94 88 GLN A O 1
ATOM 764 N N . SER A 1 89 ? -25.570 4.940 30.790 1.00 68.75 89 SER A N 1
ATOM 765 C CA . SER A 1 89 ? -25.460 6.230 31.494 1.00 68.75 89 SER A CA 1
ATOM 766 C C . SER A 1 89 ? -26.635 7.186 31.227 1.00 68.75 89 SER A C 1
ATOM 768 O O . SER A 1 89 ? -26.959 8.012 32.081 1.00 68.75 89 SER A O 1
ATOM 770 N N . GLY A 1 90 ? -27.335 7.045 30.095 1.00 57.91 90 GLY A N 1
ATOM 771 C CA . GLY A 1 90 ? -28.564 7.787 29.786 1.00 57.91 90 GLY A CA 1
ATOM 772 C C . GLY A 1 90 ? -29.800 7.357 30.592 1.00 57.91 90 GLY A C 1
ATOM 773 O O . GLY A 1 90 ? -30.758 8.121 30.684 1.00 57.91 90 GLY A O 1
ATOM 774 N N . ALA A 1 91 ? -29.781 6.180 31.230 1.00 56.72 91 ALA A N 1
ATOM 775 C CA . ALA A 1 91 ? -30.895 5.680 32.042 1.00 56.72 91 ALA A CA 1
ATOM 776 C C . ALA A 1 91 ? -30.982 6.311 33.455 1.00 56.72 91 ALA A C 1
ATOM 778 O O . ALA A 1 91 ? -31.929 6.039 34.188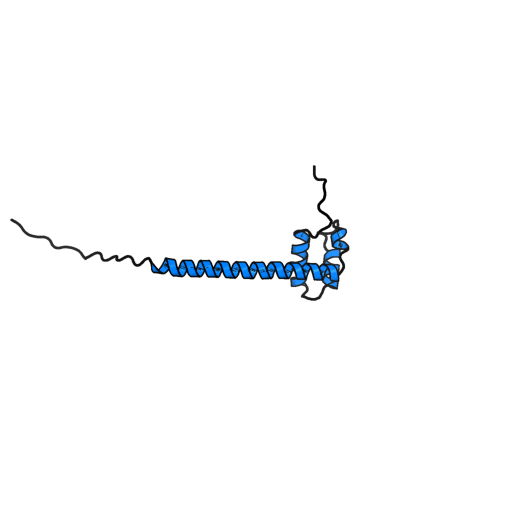 1.00 56.72 91 ALA A O 1
ATOM 779 N N . GLY A 1 92 ? -30.022 7.165 33.844 1.00 53.94 92 GLY A N 1
ATOM 780 C CA . GLY A 1 92 ? -29.899 7.712 35.205 1.00 53.94 92 GLY A CA 1
ATOM 781 C C . GLY A 1 92 ? -30.313 9.175 35.416 1.00 53.94 92 GLY A C 1
ATOM 782 O O . GLY A 1 92 ? -30.155 9.680 36.524 1.00 53.94 92 GLY A O 1
ATOM 783 N N . ARG A 1 93 ? -30.824 9.896 34.405 1.00 50.38 93 ARG A N 1
ATOM 784 C CA . ARG A 1 93 ? -31.184 11.325 34.545 1.00 50.38 93 ARG A CA 1
ATOM 785 C C . ARG A 1 93 ? -32.689 11.574 34.406 1.00 50.38 93 ARG A C 1
ATOM 787 O O . ARG A 1 93 ? -33.116 12.367 33.576 1.00 50.38 93 ARG A O 1
ATOM 794 N N . GLN A 1 94 ? -33.495 10.938 35.255 1.00 53.62 94 GLN A N 1
ATOM 795 C CA . GLN A 1 94 ? -34.826 11.461 35.577 1.00 53.62 94 GLN A CA 1
ATOM 796 C C . GLN A 1 94 ? -34.673 12.462 36.727 1.00 53.62 94 GLN A C 1
ATOM 798 O O . GLN A 1 94 ? -34.524 12.090 37.885 1.00 53.62 94 GLN A O 1
ATOM 803 N N . THR A 1 95 ? -34.656 13.753 36.406 1.00 50.44 95 THR A N 1
ATOM 804 C CA . THR A 1 95 ? -34.845 14.819 37.396 1.00 50.44 95 THR A CA 1
ATOM 805 C C . THR A 1 95 ? -36.319 14.854 37.809 1.00 50.44 95 THR A C 1
ATOM 807 O O . THR A 1 95 ? -37.157 15.093 36.936 1.00 50.44 95 THR A O 1
ATOM 810 N N . PRO A 1 96 ? -36.689 14.707 39.093 1.00 48.66 96 PRO A N 1
ATOM 811 C CA . PRO A 1 96 ? -38.035 15.042 39.525 1.00 48.66 96 PRO A CA 1
ATOM 812 C C . PRO A 1 96 ? -38.120 16.569 39.678 1.00 48.66 96 PRO A C 1
ATOM 814 O O . PRO A 1 96 ? -37.941 17.109 40.766 1.00 48.66 96 PRO A O 1
ATOM 817 N N . SER A 1 97 ? -38.355 17.304 38.585 1.00 55.56 97 SER A N 1
ATOM 818 C CA . SER A 1 97 ? -38.692 18.732 38.671 1.00 55.56 97 SER A CA 1
ATOM 819 C C . SER A 1 97 ? -40.198 18.890 38.895 1.00 55.56 97 SER A C 1
ATOM 821 O O . SER A 1 97 ? -40.956 19.216 37.984 1.00 55.56 97 SER A O 1
ATOM 823 N N . GLY A 1 98 ? -40.640 18.633 40.125 1.00 45.66 98 GLY A N 1
ATOM 824 C CA . GLY A 1 98 ? -41.989 18.949 40.590 1.00 45.66 98 GLY A CA 1
ATOM 825 C C . GLY A 1 98 ? -41.972 20.206 41.453 1.00 45.66 98 GLY A C 1
ATOM 826 O O . GLY A 1 98 ? -41.942 20.117 42.674 1.00 45.66 98 GLY A O 1
ATOM 827 N N . ARG A 1 99 ? -41.965 21.386 40.828 1.00 52.31 99 ARG A N 1
ATOM 828 C CA . ARG A 1 99 ? -42.230 22.665 41.506 1.00 52.31 99 ARG A CA 1
ATOM 829 C C . ARG A 1 99 ? -43.738 22.744 41.788 1.00 52.31 99 ARG A C 1
ATOM 831 O O . ARG A 1 99 ? -44.493 22.700 40.817 1.00 52.31 99 ARG A O 1
ATOM 838 N N . PRO A 1 100 ? -44.219 22.881 43.037 1.00 52.84 100 PRO A N 1
ATOM 839 C CA . PRO A 1 100 ? -45.636 23.142 43.248 1.00 52.84 100 PRO A CA 1
ATOM 840 C C . PRO A 1 100 ? -45.969 24.606 42.891 1.00 52.84 100 PRO A C 1
ATOM 842 O O . PRO A 1 100 ? -45.116 25.491 43.039 1.00 52.84 100 PRO A O 1
ATOM 845 N N . PRO A 1 101 ? -47.184 24.873 42.376 1.00 53.84 101 PRO A N 1
ATOM 846 C CA . PRO A 1 101 ? -47.601 26.193 41.933 1.00 53.84 101 PRO A CA 1
ATOM 847 C C . PRO A 1 101 ? -47.970 27.122 43.102 1.00 53.84 101 PRO A C 1
ATOM 849 O O . PRO A 1 101 ? -48.171 26.723 44.243 1.00 53.84 101 PRO A O 1
ATOM 852 N N . ASN A 1 102 ? -48.010 28.398 42.749 1.00 44.56 102 ASN A N 1
ATOM 853 C CA . ASN A 1 102 ? -47.952 29.605 43.562 1.00 44.56 102 ASN A CA 1
ATOM 854 C C . ASN A 1 102 ? -49.191 29.912 44.446 1.00 44.56 102 ASN A C 1
ATOM 856 O O . ASN A 1 102 ? -50.317 29.600 44.077 1.00 44.56 102 ASN A O 1
ATOM 860 N N . ALA A 1 103 ? -48.934 30.689 45.510 1.00 52.66 103 ALA A N 1
ATOM 861 C CA . ALA A 1 103 ? -49.788 31.679 46.188 1.00 52.66 103 ALA A CA 1
ATOM 862 C C . ALA A 1 103 ? -51.111 31.260 46.872 1.00 52.66 103 ALA A C 1
ATOM 864 O O . ALA A 1 103 ? -52.075 30.871 46.220 1.00 52.66 103 ALA A O 1
ATOM 865 N N . LYS A 1 104 ? -51.231 31.603 48.171 1.00 45.22 104 LYS A N 1
ATOM 866 C CA . LYS A 1 104 ? -52.268 32.526 48.687 1.00 45.22 104 LYS A CA 1
ATOM 867 C C . LYS A 1 104 ? -51.944 33.042 50.102 1.00 45.22 104 LYS A C 1
ATOM 869 O O . LYS A 1 104 ? -51.465 32.333 50.974 1.00 45.22 104 LYS A O 1
ATOM 874 N N . ARG A 1 105 ? -52.189 34.342 50.230 1.00 55.19 105 ARG A N 1
ATOM 875 C CA . ARG A 1 105 ? -52.009 35.307 51.324 1.00 55.19 105 ARG A CA 1
ATOM 876 C C . ARG A 1 105 ? -53.141 35.178 52.372 1.00 55.19 105 ARG A C 1
ATOM 878 O O . ARG A 1 105 ? -54.201 34.684 52.013 1.00 55.19 105 ARG A O 1
ATOM 885 N N . GLN A 1 106 ? -52.943 35.759 53.573 1.00 51.72 106 GLN A N 1
ATOM 886 C CA . GLN A 1 106 ? -53.873 35.925 54.735 1.00 51.72 106 GLN A CA 1
ATOM 887 C C . GLN A 1 106 ? -53.808 34.782 55.774 1.00 51.72 106 GLN A C 1
ATOM 889 O O . GLN A 1 106 ? -53.718 33.628 55.396 1.00 51.72 106 GLN A O 1
ATOM 894 N N . ARG A 1 107 ? -53.809 34.992 57.101 1.00 45.66 107 ARG A N 1
ATOM 895 C CA . ARG A 1 107 ? -54.443 35.981 58.012 1.00 45.66 107 ARG A CA 1
ATOM 896 C C . ARG A 1 107 ? -53.467 36.274 59.178 1.00 45.66 107 ARG A C 1
ATOM 898 O O . ARG A 1 107 ? -52.741 35.379 59.577 1.00 45.66 107 ARG A O 1
ATOM 905 N N . ARG A 1 108 ? -53.301 37.517 59.652 1.00 46.97 108 ARG A N 1
ATOM 906 C CA . ARG A 1 108 ? -54.050 38.105 60.789 1.00 46.97 108 ARG A CA 1
ATOM 907 C C . ARG A 1 108 ? -54.282 37.117 61.947 1.00 46.97 108 ARG A C 1
ATOM 909 O O . ARG A 1 108 ? -55.274 36.390 61.909 1.00 46.97 108 ARG A O 1
ATOM 916 N N . GLN A 1 109 ? -53.438 37.167 62.974 1.00 47.91 109 GLN A N 1
ATOM 917 C CA . GLN A 1 109 ? -53.728 37.705 64.313 1.00 47.91 109 GLN A CA 1
ATOM 918 C C . GLN A 1 109 ? -52.434 37.761 65.121 1.00 47.91 109 GLN A C 1
ATOM 920 O O . GLN A 1 109 ? -51.586 36.873 64.891 1.00 47.91 109 GLN A O 1
#